Protein AF-A0A921ME00-F1 (afdb_monomer_lite)

Structure (mmCIF, N/CA/C/O backbone):
data_AF-A0A921ME00-F1
#
_entry.id   AF-A0A921ME00-F1
#
loop_
_atom_site.group_PDB
_atom_site.id
_atom_site.type_symbol
_atom_site.label_atom_id
_atom_site.label_alt_id
_atom_site.label_comp_id
_atom_site.label_asym_id
_atom_site.label_entity_id
_atom_site.label_seq_id
_atom_site.pdbx_PDB_ins_code
_atom_site.Cartn_x
_atom_site.Cartn_y
_atom_site.Cartn_z
_atom_site.occupancy
_atom_site.B_iso_or_equiv
_atom_site.auth_seq_id
_atom_site.auth_comp_id
_atom_site.auth_asym_id
_atom_site.auth_atom_id
_atom_site.pdbx_PDB_model_num
ATOM 1 N N . ALA A 1 1 ? -15.683 27.472 10.291 1.00 37.12 1 ALA A N 1
ATOM 2 C CA . ALA A 1 1 ? -14.911 26.912 11.415 1.00 37.12 1 ALA A CA 1
ATOM 3 C C . ALA A 1 1 ? -13.770 26.092 10.825 1.00 37.12 1 ALA A C 1
ATOM 5 O O . ALA A 1 1 ? -14.030 25.332 9.903 1.00 37.12 1 ALA A O 1
ATOM 6 N N . ARG A 1 2 ? -12.524 26.315 11.260 1.00 38.81 2 ARG A N 1
ATOM 7 C CA . ARG A 1 2 ? -11.355 25.508 10.872 1.00 38.81 2 ARG A CA 1
ATOM 8 C C . ARG A 1 2 ? -11.418 24.236 11.717 1.00 38.81 2 ARG A C 1
ATOM 10 O O . ARG A 1 2 ? -11.227 24.322 12.923 1.00 38.81 2 ARG A O 1
ATOM 17 N N . GLN A 1 3 ? -11.807 23.110 11.128 1.00 42.97 3 GLN A N 1
ATOM 18 C CA . GLN A 1 3 ? -11.623 21.815 11.779 1.00 42.97 3 GLN A CA 1
ATOM 19 C C . GLN A 1 3 ? -10.164 21.432 11.565 1.00 42.97 3 GLN A C 1
ATOM 21 O O . GLN A 1 3 ? -9.783 20.998 10.482 1.00 42.97 3 GLN A O 1
ATOM 26 N N . ASP A 1 4 ? -9.338 21.701 12.573 1.00 43.59 4 ASP A N 1
ATOM 27 C CA . ASP A 1 4 ? -7.979 21.180 12.612 1.00 43.59 4 ASP A CA 1
ATOM 28 C C . ASP A 1 4 ? -8.065 19.652 12.655 1.00 43.59 4 ASP A C 1
ATOM 30 O O . ASP A 1 4 ? -8.641 19.073 13.579 1.00 43.59 4 ASP A O 1
ATOM 34 N N . ALA A 1 5 ? -7.524 19.011 11.618 1.00 44.38 5 ALA A N 1
ATOM 35 C CA . ALA A 1 5 ? -7.334 17.572 11.559 1.00 44.38 5 ALA A CA 1
ATOM 36 C C . ALA A 1 5 ? -6.513 17.146 12.783 1.00 44.38 5 ALA A C 1
ATOM 38 O O . ALA A 1 5 ? -5.309 17.396 12.858 1.00 44.38 5 ALA A O 1
ATOM 39 N N . GLN A 1 6 ? -7.170 16.552 13.778 1.00 44.12 6 GLN A N 1
ATOM 40 C CA . GLN A 1 6 ? -6.469 16.012 14.932 1.00 44.12 6 GLN A CA 1
ATOM 41 C C . GLN A 1 6 ? -5.625 14.832 14.456 1.00 44.12 6 GLN A C 1
ATOM 43 O O . GLN A 1 6 ? -6.167 13.820 14.024 1.00 44.12 6 GLN A O 1
ATOM 48 N N . GLN A 1 7 ? -4.297 14.957 14.537 1.00 39.75 7 GLN A N 1
ATOM 49 C CA . GLN A 1 7 ? -3.383 13.836 14.328 1.00 39.75 7 GLN A CA 1
ATOM 50 C C . GLN A 1 7 ? -3.627 12.793 15.419 1.00 39.75 7 GLN A C 1
ATOM 52 O O . GLN A 1 7 ? -3.031 12.832 16.494 1.00 39.75 7 GLN A O 1
ATOM 57 N N . ARG A 1 8 ? -4.542 11.866 15.153 1.00 39.50 8 ARG A N 1
ATOM 58 C CA . ARG A 1 8 ? -4.691 10.660 15.949 1.00 39.50 8 ARG A CA 1
ATOM 59 C C . ARG A 1 8 ? -3.721 9.640 15.368 1.00 39.50 8 ARG A C 1
ATOM 61 O O . ARG A 1 8 ? -3.935 9.148 14.265 1.00 39.50 8 ARG A O 1
ATOM 68 N N . TRP A 1 9 ? -2.632 9.384 16.087 1.00 42.81 9 TRP A N 1
ATOM 69 C CA . TRP A 1 9 ? -1.786 8.225 15.833 1.00 42.81 9 TRP A CA 1
ATOM 70 C C . TRP A 1 9 ? -2.657 7.011 16.133 1.00 42.81 9 TRP A C 1
ATOM 72 O O . TRP A 1 9 ? -3.081 6.833 17.272 1.00 42.81 9 TRP A O 1
ATOM 82 N N . MET A 1 10 ? -3.044 6.267 15.102 1.00 48.09 10 MET A N 1
ATOM 83 C CA . MET A 1 10 ? -3.717 4.996 15.319 1.00 48.09 10 MET A CA 1
ATOM 84 C C . MET A 1 10 ? -2.702 4.043 15.954 1.00 48.09 10 MET A C 1
ATOM 86 O O . MET A 1 10 ? -1.526 4.084 15.576 1.00 48.09 10 MET A O 1
ATOM 90 N N . ASP A 1 11 ? -3.142 3.259 16.938 1.00 54.09 11 ASP A N 1
ATOM 91 C CA . ASP A 1 11 ? -2.278 2.321 17.647 1.00 54.09 11 ASP A CA 1
ATOM 92 C C . ASP A 1 11 ? -1.533 1.449 16.628 1.00 54.09 11 ASP A C 1
ATOM 94 O O . ASP A 1 11 ? -2.101 0.975 15.638 1.00 54.09 11 ASP A O 1
ATOM 98 N N . LEU A 1 12 ? -0.216 1.353 16.811 1.00 58.53 12 LEU A N 1
ATOM 99 C CA . LEU A 1 12 ? 0.645 0.529 15.975 1.00 58.53 12 LEU A CA 1
ATOM 100 C C . LEU A 1 12 ? 0.067 -0.891 15.986 1.00 58.53 12 LEU A C 1
ATOM 102 O O . LEU A 1 12 ? -0.167 -1.426 17.062 1.00 58.53 12 LEU A O 1
ATOM 106 N N . VAL A 1 13 ? -0.131 -1.503 14.816 1.00 62.38 13 VAL A N 1
ATOM 107 C CA . VAL A 1 13 ? -0.430 -2.939 14.710 1.00 62.38 13 VAL A CA 1
ATOM 108 C C . VAL A 1 13 ? 0.891 -3.649 14.402 1.00 62.38 13 VAL A C 1
ATOM 110 O O . VAL A 1 13 ? 1.234 -3.817 13.227 1.00 62.38 13 VAL A O 1
ATOM 113 N N . PRO A 1 14 ? 1.716 -3.982 15.414 1.00 65.00 14 PRO A N 1
ATOM 114 C CA . PRO A 1 14 ? 3.022 -4.573 15.176 1.00 65.00 14 PRO A CA 1
ATOM 115 C C . PRO A 1 14 ? 2.882 -5.994 14.622 1.00 65.00 14 PRO A C 1
ATOM 117 O O . PRO A 1 14 ? 2.011 -6.760 15.030 1.00 65.00 14 PRO A O 1
ATOM 120 N N . ASN A 1 15 ? 3.796 -6.361 13.719 1.00 69.19 15 ASN A N 1
ATOM 121 C CA . ASN A 1 15 ? 3.998 -7.737 13.244 1.00 69.19 15 ASN A CA 1
ATOM 122 C C . ASN A 1 15 ? 2.743 -8.424 12.667 1.00 69.19 15 ASN A C 1
ATOM 124 O O . ASN A 1 15 ? 2.587 -9.638 12.800 1.00 69.19 15 ASN A O 1
ATOM 128 N N . GLY A 1 16 ? 1.841 -7.661 12.045 1.00 74.06 16 GLY A N 1
ATOM 129 C CA . GLY A 1 16 ? 0.643 -8.207 11.412 1.00 74.06 16 GLY A CA 1
ATOM 130 C C . GLY A 1 16 ? 0.873 -8.696 9.978 1.00 74.06 16 GLY A C 1
ATOM 131 O O . GLY A 1 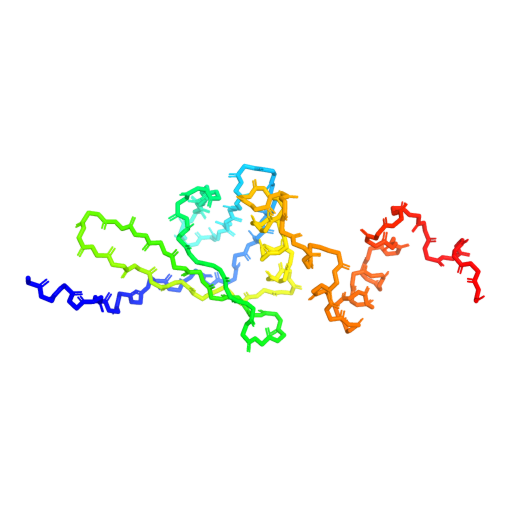16 ? 1.698 -8.154 9.241 1.00 74.06 16 GLY A O 1
ATOM 132 N N . VAL A 1 17 ? 0.103 -9.697 9.554 1.00 81.81 17 VAL A N 1
ATOM 133 C CA . VAL A 1 17 ? 0.052 -10.158 8.162 1.00 81.81 17 VAL A CA 1
ATOM 134 C C . VAL A 1 17 ? -0.941 -9.290 7.401 1.00 81.81 17 VAL A C 1
ATOM 136 O O . VAL A 1 17 ? -2.128 -9.256 7.726 1.00 81.81 17 VAL A O 1
ATOM 139 N N . THR A 1 18 ? -0.457 -8.582 6.380 1.00 86.50 18 THR A N 1
ATOM 140 C CA . THR A 1 18 ? -1.305 -7.762 5.505 1.00 86.50 18 THR A CA 1
ATOM 141 C C . THR A 1 18 ? -1.854 -8.614 4.371 1.00 86.50 18 THR A C 1
ATOM 143 O O . THR A 1 18 ? -1.089 -9.240 3.641 1.00 86.50 18 THR A O 1
ATOM 146 N N . THR A 1 19 ? -3.171 -8.601 4.183 1.00 88.06 19 THR A N 1
ATOM 147 C CA . THR A 1 19 ? -3.814 -9.172 2.996 1.00 88.06 19 THR A CA 1
ATOM 148 C C . THR A 1 19 ? -4.590 -8.098 2.253 1.00 88.06 19 THR A C 1
ATOM 150 O O . THR A 1 19 ? -5.374 -7.357 2.847 1.00 88.06 19 THR A O 1
ATOM 153 N N . VAL A 1 20 ? -4.393 -8.039 0.938 1.00 88.94 20 VAL A N 1
ATOM 154 C CA . VAL A 1 20 ? -5.003 -7.048 0.046 1.00 88.94 20 VAL A CA 1
ATOM 155 C C . VAL A 1 20 ? -6.055 -7.728 -0.826 1.00 88.94 20 VAL A C 1
ATOM 157 O O . VAL A 1 20 ? -5.833 -8.818 -1.348 1.00 88.94 20 VAL A O 1
ATOM 160 N N . SER A 1 21 ? -7.217 -7.097 -0.975 1.00 88.31 21 SER A N 1
ATOM 161 C CA . SER A 1 21 ? -8.334 -7.606 -1.773 1.00 88.31 21 SER A CA 1
ATOM 162 C C . SER A 1 21 ? -8.945 -6.508 -2.644 1.00 88.31 21 SER A C 1
ATOM 164 O O . SER A 1 21 ? -8.647 -5.323 -2.507 1.00 88.31 21 SER A O 1
ATOM 166 N N . THR A 1 22 ? -9.893 -6.884 -3.499 1.00 86.19 22 THR A N 1
ATOM 167 C CA . THR A 1 22 ? -10.647 -5.932 -4.329 1.00 86.19 22 THR A CA 1
ATOM 168 C C . THR A 1 22 ? -11.584 -5.010 -3.537 1.00 86.19 22 THR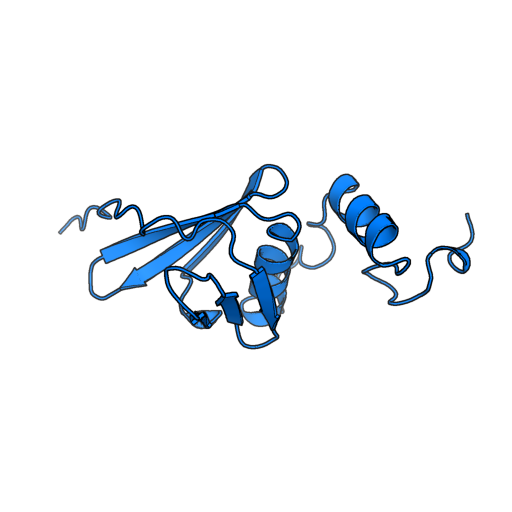 A C 1
ATOM 170 O O . THR A 1 22 ? -12.039 -4.012 -4.083 1.00 86.19 22 THR A O 1
ATOM 173 N N . HIS A 1 23 ? -11.869 -5.308 -2.264 1.00 89.69 23 HIS A N 1
ATOM 174 C CA . HIS A 1 23 ? -12.807 -4.535 -1.431 1.00 89.69 23 HIS A CA 1
ATOM 175 C C . HIS A 1 23 ? -12.108 -3.659 -0.385 1.00 89.69 23 HIS A C 1
ATOM 177 O O . HIS A 1 23 ? -12.678 -2.684 0.102 1.00 89.69 23 HIS A O 1
ATOM 183 N N . GLY A 1 24 ? -10.878 -4.014 -0.037 1.00 92.12 24 GLY A N 1
ATOM 184 C CA . GLY A 1 24 ? -10.126 -3.406 1.044 1.00 92.12 24 GLY A CA 1
ATOM 185 C C . GLY A 1 24 ? -8.864 -4.198 1.338 1.00 92.12 24 GLY A C 1
ATOM 186 O O . GLY A 1 24 ? -8.531 -5.154 0.628 1.00 92.12 24 GLY A O 1
ATOM 187 N N . PHE A 1 25 ? -8.217 -3.867 2.442 1.00 91.94 25 PHE A N 1
ATOM 188 C CA . PHE A 1 25 ? -7.170 -4.695 3.021 1.00 91.94 25 PHE A CA 1
ATOM 189 C C . PHE A 1 25 ? -7.466 -4.955 4.489 1.00 91.94 25 PHE A C 1
ATOM 191 O O . PHE A 1 25 ? -8.243 -4.248 5.136 1.00 91.94 25 PHE A O 1
ATOM 198 N N . TYR A 1 26 ? -6.843 -5.996 5.011 1.00 90.25 26 TYR A N 1
ATOM 199 C CA . TYR A 1 26 ? -6.874 -6.290 6.427 1.00 90.25 26 TYR A CA 1
ATOM 200 C C . TYR A 1 26 ? -5.483 -6.643 6.922 1.00 90.25 26 TYR A C 1
ATOM 202 O O . TYR A 1 26 ? -4.639 -7.134 6.171 1.00 90.25 26 TYR A O 1
ATOM 210 N N . VAL A 1 27 ? -5.262 -6.366 8.196 1.00 88.81 27 VAL A N 1
ATOM 211 C CA . VAL A 1 27 ? -4.062 -6.735 8.928 1.00 88.81 27 VAL A CA 1
ATOM 212 C C . VAL A 1 27 ? -4.502 -7.661 10.047 1.00 88.81 27 VAL A C 1
ATOM 214 O O . VAL A 1 27 ? -5.351 -7.301 10.859 1.00 88.81 27 VAL A O 1
ATOM 217 N N . GLU A 1 28 ? -3.949 -8.865 10.057 1.00 86.81 28 GLU A N 1
ATOM 218 C CA . GLU A 1 28 ? -4.136 -9.824 11.140 1.00 86.81 28 GLU A CA 1
ATOM 219 C C . GLU A 1 28 ? -2.902 -9.798 12.040 1.00 86.81 28 GLU A C 1
ATOM 221 O O . GLU A 1 28 ? -1.801 -10.091 11.578 1.00 86.81 28 GLU A O 1
ATOM 226 N N . SER A 1 29 ? -3.064 -9.448 13.315 1.00 84.62 29 SER A N 1
ATOM 227 C CA . SER A 1 29 ? -2.003 -9.552 14.320 1.00 84.62 29 SER A CA 1
ATOM 228 C C . SER A 1 29 ? -2.475 -10.348 15.532 1.00 84.62 29 SER A C 1
ATOM 230 O O . SER A 1 29 ? -3.669 -10.480 15.798 1.00 84.62 29 SER A O 1
ATOM 232 N N . GLN A 1 30 ? -1.524 -10.893 16.289 1.00 78.62 30 GLN A N 1
ATOM 233 C CA . GLN A 1 30 ? -1.841 -11.649 17.499 1.00 78.62 30 GLN A CA 1
ATOM 234 C C . GLN A 1 30 ? -2.447 -10.765 18.606 1.00 78.62 30 GLN A C 1
ATOM 236 O O . GLN A 1 30 ? -3.204 -11.264 19.435 1.00 78.62 30 GLN A O 1
ATOM 241 N N . GLU A 1 31 ? -2.105 -9.475 18.627 1.00 80.44 31 GLU A N 1
ATOM 242 C CA . GLU A 1 31 ? -2.497 -8.530 19.680 1.00 80.44 31 GLU A CA 1
ATOM 243 C C . GLU A 1 31 ? -3.858 -7.883 19.398 1.00 80.44 31 GLU A C 1
ATOM 245 O O . GLU A 1 31 ? -4.714 -7.840 20.278 1.00 80.44 31 GLU A O 1
ATOM 250 N N . GLU A 1 32 ? -4.084 -7.449 18.156 1.00 79.19 32 GLU A N 1
ATOM 251 C CA . GLU A 1 32 ? -5.274 -6.685 17.750 1.00 79.19 32 GLU A CA 1
ATOM 252 C C . GLU A 1 32 ? -6.317 -7.553 17.024 1.00 79.19 32 GLU A C 1
ATOM 254 O O . GLU A 1 32 ? -7.433 -7.115 16.739 1.00 79.19 32 GLU A O 1
ATOM 259 N N . GLY A 1 33 ? -5.971 -8.806 16.715 1.00 84.19 33 GLY A N 1
ATOM 260 C CA . GLY A 1 33 ? -6.795 -9.680 15.893 1.00 84.19 33 GLY A CA 1
ATOM 261 C C . GLY A 1 33 ? -6.862 -9.189 14.447 1.00 84.19 33 GLY A C 1
ATOM 262 O O . GLY A 1 33 ? -5.863 -8.760 13.870 1.00 84.19 33 GLY A O 1
ATOM 263 N N . LEU A 1 34 ? -8.046 -9.286 13.840 1.00 87.25 34 LEU A N 1
ATOM 264 C CA . LEU A 1 34 ? -8.279 -8.881 12.457 1.00 87.25 34 LEU A CA 1
ATOM 265 C C . LEU A 1 34 ? -8.771 -7.432 12.394 1.00 87.25 34 LEU A C 1
ATOM 267 O O . LEU A 1 34 ? -9.919 -7.147 12.742 1.00 87.25 34 LEU A O 1
ATOM 271 N N . VAL A 1 35 ? -7.943 -6.541 11.857 1.00 87.81 35 VAL A N 1
ATOM 272 C CA . VAL A 1 35 ? -8.315 -5.151 11.581 1.00 87.81 35 VAL A CA 1
ATOM 273 C C . VAL A 1 35 ? -8.510 -4.977 10.081 1.00 87.81 35 VAL A C 1
ATOM 275 O O . VAL A 1 35 ? -7.660 -5.381 9.292 1.00 87.81 35 VAL A O 1
ATOM 278 N N . ARG A 1 36 ? -9.637 -4.395 9.666 1.00 89.25 36 ARG A N 1
ATOM 279 C CA . ARG A 1 36 ? -10.024 -4.260 8.256 1.00 89.25 36 ARG A CA 1
ATOM 280 C C . ARG A 1 36 ? -10.306 -2.809 7.899 1.00 89.25 36 ARG A C 1
ATOM 282 O O . ARG A 1 36 ? -10.972 -2.109 8.659 1.00 89.25 36 ARG A O 1
ATOM 289 N N . TRP A 1 37 ? -9.907 -2.433 6.688 1.00 91.00 37 TRP A N 1
ATOM 290 C CA . TRP A 1 37 ? -10.288 -1.178 6.057 1.00 91.00 37 TRP A CA 1
ATOM 291 C C . TRP A 1 37 ? -10.819 -1.413 4.649 1.00 91.00 37 TRP A C 1
ATOM 293 O O . TRP A 1 37 ? -10.191 -2.101 3.843 1.00 91.00 37 TRP A O 1
ATOM 303 N N . ASP A 1 38 ? -11.958 -0.803 4.346 1.00 93.06 38 ASP A N 1
ATOM 304 C CA . ASP A 1 38 ? -12.543 -0.792 3.010 1.00 93.06 38 ASP A CA 1
ATOM 305 C C . ASP A 1 38 ? -11.979 0.378 2.198 1.00 93.06 38 ASP A C 1
ATOM 307 O O . ASP A 1 38 ? -11.756 1.470 2.725 1.00 93.06 38 ASP A O 1
ATOM 311 N N . TRP A 1 39 ? -11.792 0.188 0.889 1.00 93.38 39 TRP A N 1
ATOM 312 C CA . TRP A 1 39 ? -11.134 1.201 0.051 1.00 93.38 39 TRP A CA 1
ATOM 313 C C . TRP A 1 39 ? -11.832 2.563 0.053 1.00 93.38 39 TRP A C 1
ATOM 315 O O . TRP A 1 39 ? -11.167 3.598 0.016 1.00 93.38 39 TRP A O 1
ATOM 325 N N . GLY A 1 40 ? -13.164 2.564 0.150 1.00 91.88 40 GLY A N 1
ATOM 326 C CA . GLY A 1 40 ? -13.975 3.781 0.179 1.00 91.88 40 GLY A CA 1
ATOM 327 C C . GLY A 1 40 ? -13.878 4.591 1.475 1.00 91.88 40 GLY A C 1
ATOM 328 O O . GLY A 1 40 ? -14.410 5.694 1.523 1.00 91.88 40 GLY A O 1
ATOM 329 N N . GLN A 1 41 ? -13.224 4.075 2.521 1.00 91.81 41 GLN A N 1
ATOM 330 C CA . GLN A 1 41 ? -13.021 4.820 3.769 1.00 91.81 41 GLN A CA 1
ATOM 331 C C . GLN A 1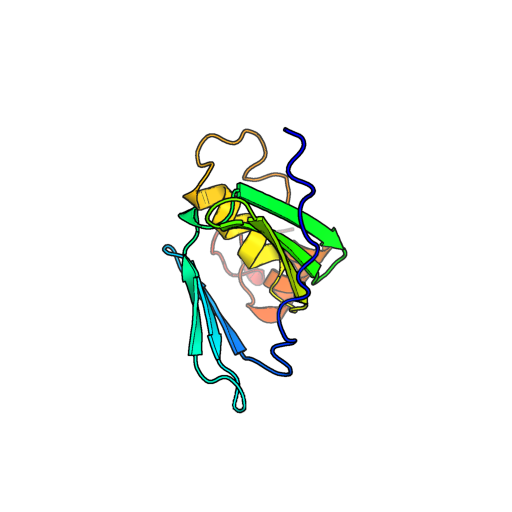 41 ? -11.896 5.854 3.655 1.00 91.81 41 GLN A C 1
ATOM 333 O O . GLN A 1 41 ? -11.847 6.795 4.446 1.00 91.81 41 GLN A O 1
ATOM 338 N N . PHE A 1 42 ? -10.990 5.681 2.691 1.00 93.06 42 PHE A N 1
ATOM 339 C CA . PHE A 1 42 ? -9.836 6.552 2.521 1.00 93.06 42 PHE A CA 1
ATOM 340 C C . PHE A 1 42 ? -10.150 7.702 1.570 1.00 93.06 42 PHE A C 1
ATOM 342 O O . PHE A 1 42 ? -10.522 7.481 0.417 1.00 93.06 42 PHE A O 1
ATOM 349 N N . SER A 1 43 ? -9.956 8.929 2.047 1.00 92.38 43 SER A N 1
ATOM 350 C CA . SER A 1 43 ? -10.018 10.136 1.224 1.00 92.38 43 SER A CA 1
ATOM 351 C C . SER A 1 43 ? -8.728 10.351 0.433 1.00 92.38 43 SER A C 1
ATOM 353 O O . SER A 1 43 ? -8.778 10.869 -0.683 1.00 92.38 43 SER A O 1
ATOM 355 N N . THR A 1 44 ? -7.591 9.905 0.975 1.00 92.12 44 THR A N 1
ATOM 356 C CA . THR A 1 44 ? -6.279 10.029 0.334 1.00 92.12 44 THR A CA 1
ATOM 357 C C . THR A 1 44 ? -5.429 8.793 0.600 1.00 92.12 44 THR A C 1
ATOM 359 O O . THR A 1 44 ? -5.415 8.275 1.716 1.00 92.12 44 THR A O 1
ATOM 362 N N . ALA A 1 45 ? -4.659 8.373 -0.401 1.00 91.88 45 ALA A N 1
ATOM 363 C CA . ALA A 1 45 ? -3.528 7.469 -0.242 1.00 91.88 45 ALA A CA 1
ATOM 364 C C . ALA A 1 45 ? -2.293 8.094 -0.898 1.00 91.88 45 ALA A C 1
ATOM 366 O O . ALA A 1 45 ? -2.381 8.609 -2.012 1.00 91.88 45 ALA A O 1
ATOM 367 N N . GLU A 1 46 ? -1.152 8.042 -0.221 1.00 89.94 46 GLU A N 1
ATOM 368 C CA . GLU A 1 46 ? 0.115 8.571 -0.716 1.00 89.94 46 GLU A CA 1
ATOM 369 C C . GLU A 1 46 ? 1.238 7.567 -0.467 1.00 89.94 46 GLU A C 1
ATOM 371 O O . GLU A 1 46 ? 1.450 7.095 0.652 1.00 89.94 46 GLU A O 1
ATOM 376 N N . TRP A 1 47 ? 1.978 7.244 -1.522 1.00 87.88 47 TRP A N 1
ATOM 377 C CA . TRP A 1 47 ? 3.209 6.481 -1.403 1.00 87.88 47 TRP A CA 1
ATOM 378 C C . TRP A 1 47 ? 4.359 7.438 -1.078 1.00 87.88 47 TRP A C 1
ATOM 380 O O . TRP A 1 47 ? 4.747 8.261 -1.904 1.00 87.88 47 TRP A O 1
ATOM 390 N N . ILE A 1 48 ? 4.860 7.362 0.157 1.00 88.94 48 ILE A N 1
ATOM 391 C CA . ILE A 1 48 ? 5.786 8.364 0.712 1.00 88.94 48 ILE A CA 1
ATOM 392 C C . ILE A 1 48 ? 7.242 7.885 0.766 1.00 88.94 48 ILE A C 1
ATOM 394 O O . ILE A 1 48 ? 8.153 8.707 0.845 1.00 88.94 48 ILE A O 1
ATOM 398 N N . ALA A 1 49 ? 7.465 6.569 0.764 1.00 86.50 49 ALA A N 1
ATOM 399 C CA . ALA A 1 49 ? 8.778 5.927 0.759 1.00 86.50 49 ALA A CA 1
ATOM 400 C C . ALA A 1 49 ? 8.629 4.435 0.402 1.00 86.50 49 ALA A C 1
ATOM 402 O O . ALA A 1 49 ? 7.527 3.897 0.536 1.00 86.50 49 ALA A O 1
ATOM 403 N N . PRO A 1 50 ? 9.711 3.737 0.005 1.00 84.25 50 PRO A N 1
ATOM 404 C CA . PRO A 1 50 ? 9.682 2.286 -0.163 1.00 84.25 50 PRO A CA 1
ATOM 405 C C . PRO A 1 50 ? 9.065 1.578 1.049 1.00 84.25 50 PRO A C 1
ATOM 407 O O . PRO A 1 50 ? 9.326 1.954 2.199 1.00 84.25 50 PRO A O 1
ATOM 410 N N . SER A 1 51 ? 8.204 0.598 0.785 1.00 85.88 51 SER A N 1
ATOM 411 C CA . SER A 1 51 ? 7.486 -0.193 1.789 1.00 85.88 51 SER A CA 1
ATOM 412 C C . SER A 1 51 ? 6.635 0.643 2.755 1.00 85.88 51 SER A C 1
ATOM 414 O O . SER A 1 51 ? 6.296 0.182 3.845 1.00 85.88 51 SER A O 1
ATOM 416 N N . THR A 1 52 ? 6.303 1.889 2.390 1.00 89.94 52 THR A N 1
ATOM 417 C CA . THR A 1 52 ? 5.601 2.829 3.271 1.00 89.94 52 THR A CA 1
ATOM 418 C C . THR A 1 52 ? 4.532 3.628 2.532 1.00 89.94 52 THR A C 1
ATOM 420 O O . THR A 1 52 ? 4.826 4.473 1.684 1.00 89.94 52 THR A O 1
ATOM 423 N N . VAL A 1 53 ? 3.276 3.443 2.932 1.00 91.25 53 VAL A N 1
ATOM 424 C CA . VAL A 1 53 ? 2.134 4.207 2.411 1.00 91.25 53 VAL A CA 1
ATOM 425 C C . VAL A 1 53 ? 1.434 4.939 3.547 1.00 91.25 53 VAL A C 1
ATOM 427 O O . VAL A 1 53 ? 1.239 4.399 4.636 1.00 91.25 53 VAL A O 1
ATOM 430 N N . GLU A 1 54 ? 1.060 6.186 3.291 1.00 93.00 54 GLU A N 1
ATOM 431 C CA . GLU A 1 54 ? 0.216 6.983 4.167 1.00 93.00 54 GLU A CA 1
ATOM 432 C C . GLU A 1 54 ? -1.219 6.986 3.633 1.00 93.00 54 GLU A C 1
ATOM 434 O O . GLU A 1 54 ? -1.464 7.253 2.460 1.00 93.00 54 GLU A O 1
ATOM 439 N N . LEU A 1 55 ? -2.174 6.666 4.500 1.00 92.88 55 LEU A N 1
ATOM 440 C CA . LEU A 1 55 ? -3.5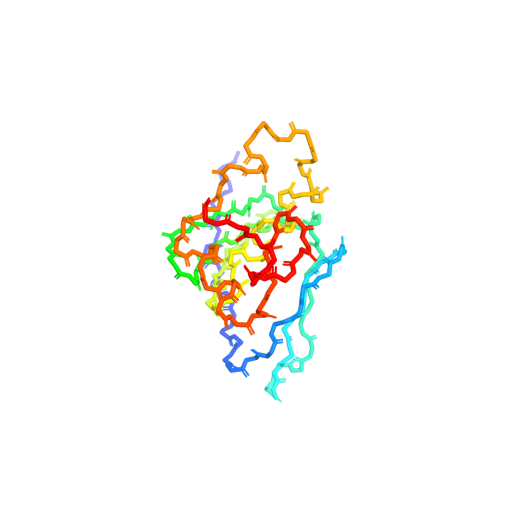98 6.639 4.190 1.00 92.88 55 LEU A CA 1
ATOM 441 C C . LEU A 1 55 ? -4.303 7.642 5.089 1.00 92.88 55 LEU A C 1
ATOM 443 O O . LEU A 1 55 ? -4.052 7.700 6.292 1.00 92.88 55 LEU A O 1
ATOM 447 N N . ILE A 1 56 ? -5.207 8.423 4.521 1.00 92.62 56 ILE A N 1
ATOM 448 C CA . ILE A 1 56 ? -6.036 9.358 5.266 1.00 92.62 56 ILE A CA 1
ATOM 449 C C . ILE A 1 56 ? -7.476 8.901 5.133 1.00 92.62 56 ILE A C 1
ATOM 451 O O . ILE A 1 56 ? -7.970 8.718 4.024 1.00 92.62 56 ILE A O 1
ATOM 455 N N . LEU A 1 57 ? -8.144 8.725 6.267 1.00 90.44 57 LEU A N 1
ATOM 456 C CA . LEU A 1 57 ? -9.574 8.453 6.337 1.00 90.44 57 LEU A CA 1
ATOM 457 C C . LEU A 1 57 ? -10.280 9.580 7.085 1.00 90.44 57 LEU A C 1
ATOM 459 O O . LEU A 1 57 ? -9.741 10.155 8.032 1.00 90.44 57 LEU A O 1
ATOM 463 N N . GLU A 1 58 ? -11.490 9.903 6.649 1.00 84.50 58 GLU A N 1
ATOM 464 C CA . GLU A 1 58 ? -12.325 10.918 7.286 1.00 84.50 58 GLU A CA 1
ATOM 465 C C . GLU A 1 58 ? -13.421 10.233 8.102 1.00 84.50 58 GLU A C 1
ATOM 467 O O . GLU A 1 58 ? -14.193 9.421 7.598 1.00 84.50 58 GLU A O 1
ATOM 472 N N . THR A 1 59 ? -13.478 10.556 9.388 1.00 80.25 59 THR A N 1
ATOM 473 C CA . THR A 1 59 ? -14.568 10.205 10.302 1.00 80.25 59 THR A CA 1
ATOM 474 C C . THR A 1 59 ? -15.318 11.478 10.678 1.00 80.25 59 THR A C 1
ATOM 476 O O . THR A 1 59 ? -14.830 12.570 10.407 1.00 80.25 59 THR A O 1
ATOM 479 N N . GLU A 1 60 ? -16.514 11.374 11.263 1.00 78.12 60 GLU A N 1
ATOM 480 C CA . GLU A 1 60 ? -17.407 12.505 11.578 1.00 78.12 60 GLU A CA 1
ATOM 481 C C . GLU A 1 60 ? -16.683 13.715 12.218 1.00 78.12 60 GLU A C 1
ATOM 483 O O . GLU A 1 60 ? -16.529 13.818 13.433 1.00 78.12 60 GLU A O 1
ATOM 488 N N . GLY A 1 61 ? -16.223 14.650 11.378 1.00 74.12 61 GLY A N 1
ATOM 489 C CA . GLY A 1 61 ? -15.481 15.849 11.777 1.00 74.12 61 GLY A CA 1
ATOM 490 C C . GLY A 1 61 ? -13.992 15.667 12.111 1.00 74.12 61 GLY A C 1
ATOM 491 O O . GLY A 1 61 ? -13.378 16.632 12.568 1.00 74.12 61 GLY A O 1
ATOM 492 N N . THR A 1 62 ? -13.398 14.491 11.886 1.00 79.19 62 THR A N 1
ATOM 493 C CA . THR A 1 62 ? -11.985 14.205 12.189 1.00 79.19 62 THR A CA 1
ATOM 494 C C . THR A 1 62 ? -11.302 13.472 11.039 1.00 79.19 62 THR A C 1
ATOM 496 O O . THR A 1 62 ? -11.857 12.550 10.459 1.00 79.19 62 THR A O 1
ATOM 499 N N . SER A 1 63 ? -10.062 13.836 10.732 1.00 85.38 63 SER A N 1
ATOM 500 C CA . SER A 1 63 ? -9.224 13.088 9.794 1.00 85.38 63 SER A CA 1
ATOM 501 C C . SER A 1 63 ? -8.254 12.217 10.589 1.00 85.38 63 SER A C 1
ATOM 503 O O . SER A 1 63 ? -7.606 12.704 11.515 1.00 85.38 63 SER A O 1
ATOM 505 N N . ILE A 1 64 ? -8.176 10.931 10.258 1.00 86.94 64 ILE A N 1
ATOM 506 C CA . ILE A 1 64 ? -7.246 9.979 10.862 1.00 86.94 64 ILE A CA 1
ATOM 507 C C . ILE A 1 64 ? -6.201 9.636 9.806 1.00 86.94 64 ILE A C 1
ATOM 509 O O . ILE A 1 64 ? -6.529 9.289 8.671 1.00 86.94 64 ILE A O 1
ATOM 513 N N . ARG A 1 65 ? -4.932 9.743 10.196 1.00 88.06 65 ARG A N 1
ATOM 514 C CA . ARG A 1 65 ? -3.788 9.437 9.344 1.00 88.06 65 ARG A CA 1
ATOM 515 C C . ARG A 1 65 ? -3.188 8.109 9.774 1.00 88.06 65 ARG A C 1
ATOM 517 O O . ARG A 1 65 ? -2.774 7.960 10.921 1.00 88.06 65 ARG A O 1
ATOM 524 N N . LEU A 1 66 ? -3.126 7.171 8.843 1.00 87.56 66 LEU A N 1
ATOM 525 C CA . LEU A 1 66 ? -2.523 5.860 9.020 1.00 87.56 66 LEU A CA 1
ATOM 526 C C . LEU A 1 66 ? -1.224 5.798 8.242 1.00 87.56 66 LEU A C 1
ATOM 528 O O . LEU A 1 66 ? -1.147 6.290 7.120 1.00 87.56 66 LEU A O 1
ATOM 532 N N . ARG A 1 67 ? -0.225 5.135 8.813 1.00 90.38 67 ARG A N 1
ATOM 533 C CA . ARG A 1 67 ? 0.990 4.784 8.093 1.00 90.38 67 ARG A CA 1
ATOM 534 C C . ARG A 1 67 ? 1.146 3.276 8.100 1.00 90.38 67 ARG A C 1
ATOM 536 O O . ARG A 1 67 ? 1.278 2.679 9.164 1.00 90.38 67 ARG A O 1
ATOM 543 N N . LEU A 1 68 ? 1.119 2.686 6.914 1.00 88.75 68 LEU A N 1
ATOM 544 C CA . LEU A 1 68 ? 1.355 1.269 6.701 1.00 88.75 68 LEU A CA 1
ATOM 545 C C . LEU A 1 68 ? 2.820 1.070 6.329 1.00 88.75 68 LEU A C 1
ATOM 547 O O . LEU A 1 68 ? 3.267 1.602 5.314 1.00 88.75 68 LEU A O 1
ATOM 551 N N . LEU A 1 69 ? 3.538 0.300 7.145 1.00 89.06 69 LEU A N 1
ATOM 552 C CA . LEU A 1 69 ? 4.878 -0.188 6.838 1.00 89.06 69 LEU A CA 1
ATOM 553 C C . LEU A 1 69 ? 4.765 -1.676 6.516 1.00 89.06 69 LEU A C 1
ATOM 555 O O . LEU A 1 69 ? 4.370 -2.464 7.374 1.00 89.06 69 LEU A O 1
ATOM 559 N N . SER A 1 70 ? 5.054 -2.046 5.276 1.00 86.12 70 SER A N 1
ATOM 560 C CA . SER A 1 70 ? 4.929 -3.417 4.785 1.00 86.12 70 SER A CA 1
ATOM 561 C C . SER A 1 70 ? 5.733 -3.589 3.505 1.00 86.12 70 SER A C 1
ATOM 563 O O . SER A 1 70 ? 5.732 -2.691 2.666 1.00 86.12 70 SER A O 1
ATOM 565 N N . ASP A 1 71 ? 6.315 -4.771 3.298 1.00 81.44 71 ASP A N 1
ATOM 566 C CA . ASP A 1 71 ? 6.927 -5.158 2.016 1.00 81.44 71 ASP A CA 1
ATOM 567 C C . ASP A 1 71 ? 5.934 -5.046 0.839 1.00 81.44 71 ASP A C 1
ATOM 569 O O . ASP A 1 71 ? 6.330 -4.904 -0.313 1.00 81.44 71 ASP A O 1
ATOM 573 N N . TRP A 1 72 ? 4.629 -5.050 1.138 1.00 84.19 72 TRP A N 1
ATOM 574 C CA . TRP A 1 72 ? 3.537 -4.916 0.176 1.00 84.19 72 TRP A CA 1
ATOM 575 C C . TRP A 1 72 ? 2.753 -3.604 0.320 1.00 84.19 72 TRP A C 1
ATOM 577 O O . TRP A 1 72 ? 1.611 -3.516 -0.135 1.00 84.19 72 TRP A O 1
ATOM 587 N N . ALA A 1 73 ? 3.317 -2.568 0.948 1.00 88.31 73 ALA A N 1
ATOM 588 C CA . ALA A 1 73 ? 2.614 -1.297 1.131 1.00 88.31 73 ALA A CA 1
ATOM 589 C C . ALA A 1 73 ? 2.206 -0.668 -0.213 1.00 88.31 73 ALA A C 1
ATOM 591 O O . ALA A 1 73 ? 1.078 -0.208 -0.376 1.00 88.31 73 ALA A O 1
ATOM 592 N N . GLU A 1 74 ? 3.075 -0.714 -1.218 1.00 87.31 74 GLU A N 1
ATOM 593 C CA . GLU A 1 74 ? 2.794 -0.212 -2.562 1.00 87.31 74 GLU A CA 1
ATOM 594 C C . GLU A 1 74 ? 1.639 -0.973 -3.233 1.00 87.31 74 GLU A C 1
ATOM 596 O O . GLU A 1 74 ? 0.855 -0.364 -3.961 1.00 87.31 74 GLU A O 1
ATOM 601 N N . 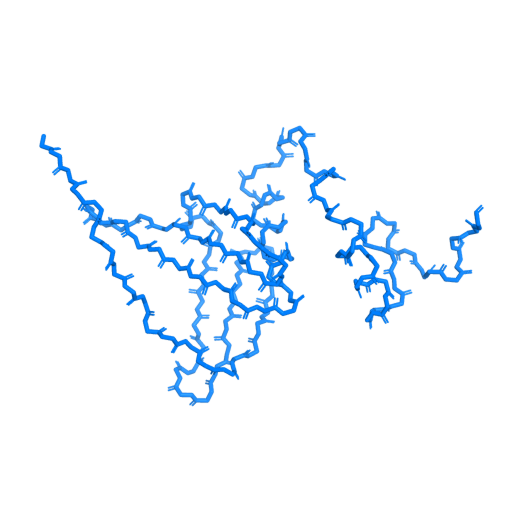LEU A 1 75 ? 1.454 -2.268 -2.934 1.00 86.62 75 LEU A N 1
ATOM 602 C CA . LEU A 1 75 ? 0.303 -3.037 -3.423 1.00 86.62 75 LEU A CA 1
ATOM 603 C C . LEU A 1 75 ? -1.015 -2.474 -2.875 1.00 86.62 75 LEU A C 1
ATOM 605 O O . LEU A 1 75 ? -2.008 -2.420 -3.602 1.00 86.62 75 LEU A O 1
ATOM 609 N N . VAL A 1 76 ? -1.028 -2.019 -1.619 1.00 90.50 76 VAL A N 1
ATOM 610 C CA . VAL A 1 76 ? -2.187 -1.347 -1.008 1.00 90.50 76 VAL A CA 1
ATOM 611 C C . VAL A 1 76 ? -2.489 -0.035 -1.731 1.00 90.50 76 VAL A C 1
ATOM 613 O O . VAL A 1 76 ? -3.639 0.200 -2.104 1.00 90.50 76 VAL A O 1
ATOM 616 N N . PHE A 1 77 ? -1.469 0.789 -1.995 1.00 90.31 77 PHE A N 1
ATOM 617 C CA . PHE A 1 77 ? -1.637 2.043 -2.740 1.00 90.31 77 PHE A CA 1
ATOM 618 C C . PHE A 1 77 ? -2.192 1.801 -4.149 1.00 90.31 77 PHE A C 1
ATOM 620 O O . PHE A 1 77 ? -3.206 2.386 -4.529 1.00 90.31 77 PHE A O 1
ATOM 627 N N . VAL A 1 78 ? -1.575 0.894 -4.908 1.00 86.88 78 VAL A N 1
ATOM 628 C CA . VAL A 1 78 ? -1.993 0.563 -6.277 1.00 86.88 78 VAL A CA 1
ATOM 629 C C . VAL A 1 78 ? -3.420 0.020 -6.297 1.00 86.88 78 VAL A C 1
ATOM 631 O O . VAL A 1 78 ? -4.221 0.435 -7.135 1.00 86.88 78 VAL A O 1
ATOM 634 N N . SER A 1 79 ? -3.765 -0.862 -5.355 1.00 89.31 79 SER A N 1
ATOM 635 C CA . SER A 1 79 ? -5.113 -1.432 -5.254 1.00 89.31 79 SER A CA 1
ATOM 636 C C . SER A 1 79 ? -6.159 -0.352 -4.987 1.00 89.31 79 SER A C 1
ATOM 638 O O . SER A 1 79 ? -7.204 -0.337 -5.640 1.00 89.31 79 SER A O 1
ATOM 640 N N . TRP A 1 80 ? -5.869 0.598 -4.093 1.00 91.56 80 TRP A N 1
ATOM 641 C CA . TRP A 1 80 ? -6.759 1.731 -3.840 1.00 91.56 80 TRP A CA 1
ATOM 642 C C . TRP A 1 80 ? -6.953 2.593 -5.091 1.00 91.56 80 TRP A C 1
ATOM 644 O O . TRP A 1 80 ? -8.088 2.901 -5.452 1.00 91.56 80 TRP A O 1
ATOM 654 N N . VAL A 1 81 ? -5.877 2.924 -5.813 1.00 89.44 81 VAL A N 1
ATOM 655 C CA . VAL A 1 81 ? -5.961 3.678 -7.076 1.00 89.44 81 VAL A CA 1
ATOM 656 C C . VAL A 1 81 ? -6.807 2.926 -8.101 1.00 89.44 81 VAL A C 1
ATOM 658 O O . VAL A 1 81 ? -7.673 3.520 -8.741 1.00 89.44 81 VAL A O 1
ATOM 661 N N . GLN A 1 82 ? -6.588 1.622 -8.254 1.00 86.81 82 GLN A N 1
ATOM 662 C CA . GLN A 1 82 ? -7.299 0.806 -9.231 1.00 86.81 82 GLN A CA 1
ATOM 663 C C . GLN A 1 82 ? -8.799 0.704 -8.925 1.00 86.81 82 GLN A C 1
ATOM 665 O O . GLN A 1 82 ? -9.609 0.752 -9.853 1.00 86.81 82 GLN A O 1
ATOM 670 N N . VAL A 1 83 ? -9.173 0.586 -7.647 1.00 90.00 83 VAL A N 1
ATOM 671 C CA . VAL A 1 83 ? -10.574 0.445 -7.222 1.00 90.00 83 VAL A CA 1
ATOM 672 C C . VAL A 1 83 ? -11.291 1.795 -7.147 1.00 90.00 83 VAL A C 1
ATOM 674 O O . VAL A 1 83 ? -12.378 1.940 -7.706 1.00 90.00 83 VAL A O 1
ATOM 677 N N . CYS A 1 84 ? -10.702 2.792 -6.486 1.00 90.94 84 CYS A N 1
ATOM 678 C CA . CYS A 1 84 ? -11.343 4.086 -6.227 1.00 90.94 84 CYS A CA 1
ATOM 679 C C . CYS A 1 84 ? -11.164 5.087 -7.375 1.00 90.94 84 CYS A C 1
ATOM 681 O O . CYS A 1 84 ? -12.004 5.967 -7.568 1.00 90.94 84 CYS A O 1
ATOM 683 N N . HIS A 1 85 ? -10.102 4.947 -8.172 1.00 89.31 85 HIS A N 1
ATOM 684 C CA . HIS A 1 85 ? -9.768 5.862 -9.264 1.00 89.31 85 HIS A CA 1
ATOM 685 C C . HIS A 1 85 ? -9.480 5.117 -10.585 1.00 89.31 85 HIS A C 1
ATOM 687 O O . HIS A 1 85 ? -8.430 5.311 -11.201 1.00 89.31 85 HIS A O 1
ATOM 693 N N . PRO A 1 86 ? -10.425 4.312 -11.113 1.00 84.06 86 PRO A N 1
ATOM 694 C CA . PRO A 1 86 ? -10.192 3.448 -12.282 1.00 84.06 86 PRO A CA 1
ATOM 695 C C . PRO A 1 86 ? -9.848 4.206 -13.579 1.00 84.06 86 PRO A C 1
ATOM 697 O O . PRO A 1 86 ? -9.260 3.635 -14.507 1.00 84.06 86 PRO A O 1
ATOM 700 N N . GLN A 1 87 ? -10.220 5.490 -13.641 1.00 86.31 87 GLN A N 1
ATOM 701 C CA . GLN A 1 87 ? -9.942 6.412 -14.748 1.00 86.31 87 GLN A CA 1
ATOM 702 C C . GLN A 1 87 ? -8.660 7.233 -14.541 1.00 86.31 87 GLN A C 1
ATOM 704 O O . GLN A 1 87 ? -8.383 8.140 -15.324 1.00 86.31 87 GLN A O 1
ATOM 709 N N . HIS A 1 88 ? -7.883 6.961 -13.486 1.00 81.62 88 HIS A N 1
ATOM 710 C CA . HIS A 1 88 ? -6.674 7.718 -13.203 1.00 81.62 88 HIS A CA 1
ATOM 711 C C . HIS A 1 88 ? -5.647 7.542 -14.341 1.00 81.62 88 HIS A C 1
ATOM 713 O O . HIS A 1 88 ? -5.286 6.404 -14.660 1.00 81.62 88 HIS A O 1
ATOM 719 N N . PRO A 1 89 ? -5.132 8.632 -14.945 1.00 76.31 89 PRO A N 1
ATOM 720 C CA . PRO A 1 89 ? -4.254 8.552 -16.116 1.00 76.31 89 PRO A CA 1
ATOM 721 C C . PRO A 1 89 ? -2.932 7.819 -15.840 1.00 76.31 89 PRO A C 1
ATOM 723 O O . PRO A 1 89 ? -2.385 7.185 -16.733 1.00 76.31 89 PRO A O 1
ATOM 726 N N . GLY A 1 90 ? -2.440 7.869 -14.600 1.00 72.06 90 GLY A N 1
ATOM 727 C CA . GLY A 1 90 ? -1.181 7.247 -14.172 1.00 72.06 90 GLY A CA 1
ATOM 728 C C . GLY A 1 90 ? -1.287 5.825 -13.609 1.00 72.06 90 GLY A C 1
ATOM 729 O O . GLY A 1 90 ? -0.309 5.328 -13.060 1.00 72.06 90 GLY A O 1
ATOM 730 N N . LYS A 1 91 ? -2.446 5.155 -13.705 1.00 69.62 91 LYS A N 1
ATOM 731 C CA . LYS A 1 91 ? -2.684 3.863 -13.025 1.00 69.62 91 LYS A CA 1
ATOM 732 C C . LYS A 1 91 ? -1.697 2.735 -13.374 1.00 69.62 91 LYS A C 1
ATOM 734 O O . LYS A 1 91 ? -1.554 1.810 -12.589 1.00 69.62 91 LYS A O 1
ATOM 739 N N . TYR A 1 92 ? -1.021 2.813 -14.524 1.00 66.44 92 TYR A N 1
ATOM 740 C CA . TYR A 1 92 ? -0.019 1.825 -14.956 1.00 66.44 92 TYR A CA 1
ATOM 741 C C . TYR A 1 92 ? 1.426 2.340 -14.910 1.00 66.44 92 TYR A C 1
ATOM 743 O O . TYR A 1 92 ? 2.345 1.613 -15.264 1.00 66.44 92 TYR A O 1
ATOM 751 N N . THR A 1 93 ? 1.644 3.590 -14.499 1.00 71.25 93 THR A N 1
ATOM 752 C CA . THR A 1 93 ? 2.952 4.263 -14.605 1.00 71.25 93 THR A CA 1
ATOM 753 C C . THR A 1 93 ? 3.556 4.629 -13.253 1.00 71.25 93 THR A C 1
ATOM 755 O O . THR A 1 93 ? 4.618 5.237 -13.206 1.00 71.25 93 THR A O 1
ATOM 758 N N . TRP A 1 94 ? 2.862 4.333 -12.155 1.00 72.19 94 TRP A N 1
ATOM 759 C CA . TRP A 1 94 ? 3.259 4.741 -10.803 1.00 72.19 94 TRP A CA 1
ATOM 760 C C . TRP A 1 94 ? 4.117 3.735 -10.055 1.00 72.19 94 TRP A C 1
ATOM 762 O O . TRP A 1 94 ? 4.567 4.012 -8.948 1.00 72.19 94 TRP A O 1
ATOM 772 N N . PHE A 1 95 ? 4.357 2.580 -10.655 1.00 74.12 95 PHE A N 1
ATOM 773 C CA . PHE A 1 95 ? 5.173 1.548 -10.055 1.00 74.12 95 PHE A CA 1
ATOM 774 C C . PHE A 1 95 ? 6.647 1.945 -10.120 1.00 74.12 95 PHE A C 1
ATOM 776 O O . PHE A 1 95 ? 7.180 2.163 -11.211 1.00 74.12 95 PHE A O 1
ATOM 783 N N . ALA A 1 96 ? 7.305 2.026 -8.960 1.00 77.19 96 ALA A N 1
ATOM 784 C CA . ALA A 1 96 ? 8.760 2.110 -8.910 1.00 77.19 96 ALA A CA 1
ATOM 785 C C . ALA A 1 96 ? 9.365 0.935 -9.685 1.00 77.19 96 ALA A C 1
ATOM 787 O O . ALA A 1 96 ? 8.917 -0.198 -9.467 1.00 77.19 96 ALA A O 1
ATOM 788 N N . PRO A 1 97 ? 10.409 1.155 -10.501 1.00 81.38 97 PRO A N 1
ATOM 789 C CA . PRO A 1 97 ? 11.218 0.066 -11.039 1.00 81.38 97 PRO A CA 1
ATOM 790 C C . PRO A 1 97 ? 11.628 -0.939 -9.954 1.00 81.38 97 PRO A C 1
ATOM 792 O O . PRO A 1 97 ? 11.488 -2.145 -10.139 1.00 81.38 97 PRO A O 1
ATOM 795 N N . GLU A 1 98 ? 12.015 -0.440 -8.782 1.00 81.94 98 GLU A N 1
ATOM 796 C CA . GLU A 1 98 ? 12.454 -1.242 -7.642 1.00 81.94 98 GLU A CA 1
ATOM 797 C C . GLU A 1 98 ? 11.326 -2.114 -7.077 1.00 81.94 98 GLU A C 1
ATOM 799 O O . GLU A 1 98 ? 11.553 -3.253 -6.671 1.00 81.94 98 GLU A O 1
ATOM 804 N N . TRP A 1 99 ? 10.090 -1.608 -7.074 1.00 81.81 99 TRP A N 1
ATOM 805 C CA . TRP A 1 99 ? 8.935 -2.375 -6.617 1.00 81.81 99 TRP A CA 1
ATOM 806 C C . TRP A 1 99 ? 8.557 -3.465 -7.622 1.00 81.81 99 TRP A C 1
ATOM 808 O O . TRP A 1 99 ? 8.272 -4.593 -7.232 1.00 81.81 99 TRP A O 1
ATOM 818 N N . ILE A 1 100 ? 8.609 -3.159 -8.921 1.00 83.31 100 ILE A N 1
ATOM 819 C CA . ILE A 1 100 ? 8.371 -4.149 -9.981 1.00 83.31 100 ILE A CA 1
ATOM 820 C C . ILE A 1 100 ? 9.382 -5.293 -9.858 1.00 83.31 100 ILE A C 1
ATOM 822 O O . ILE A 1 100 ? 8.999 -6.462 -9.893 1.00 83.31 100 ILE A O 1
ATOM 826 N N . GLU A 1 101 ? 10.663 -4.966 -9.677 1.00 86.44 101 GLU A N 1
ATOM 827 C CA . GLU A 1 101 ? 11.714 -5.955 -9.431 1.00 86.44 101 GLU A CA 1
ATOM 828 C C . GLU A 1 101 ? 11.452 -6.761 -8.158 1.00 86.44 101 GLU A C 1
ATOM 830 O O . GLU A 1 101 ? 11.584 -7.984 -8.176 1.00 86.44 101 GLU A O 1
ATOM 835 N N . HIS A 1 102 ? 11.030 -6.112 -7.070 1.00 83.69 102 HIS A N 1
ATOM 836 C CA . HIS A 1 102 ? 10.652 -6.801 -5.839 1.00 83.69 102 HIS A CA 1
ATOM 837 C C . HIS A 1 102 ? 9.541 -7.835 -6.082 1.00 83.69 102 HIS A C 1
ATOM 839 O O . HIS A 1 102 ? 9.708 -9.003 -5.725 1.00 83.69 102 HIS A O 1
ATOM 845 N N . VAL A 1 103 ? 8.448 -7.453 -6.754 1.00 82.94 103 VAL A N 1
ATOM 846 C CA . VAL A 1 103 ? 7.339 -8.374 -7.060 1.00 82.94 103 VAL A CA 1
ATOM 847 C C . VAL A 1 103 ? 7.808 -9.540 -7.926 1.00 82.94 103 VAL A C 1
ATOM 849 O O . VAL A 1 103 ? 7.504 -10.693 -7.610 1.00 82.94 103 VAL A O 1
ATOM 852 N N . ARG A 1 104 ? 8.588 -9.265 -8.977 1.00 88.62 104 ARG A N 1
ATOM 853 C CA . ARG A 1 104 ? 9.158 -10.295 -9.858 1.00 88.62 104 ARG A CA 1
ATOM 854 C C . ARG A 1 104 ? 10.037 -11.279 -9.087 1.00 88.62 104 ARG A C 1
ATOM 856 O O . ARG A 1 104 ? 9.906 -12.483 -9.275 1.00 88.62 104 ARG A O 1
ATOM 863 N N . ASN A 1 105 ? 10.879 -10.786 -8.181 1.00 87.56 105 ASN A N 1
ATOM 864 C CA . ASN A 1 105 ? 11.778 -11.616 -7.378 1.00 87.56 105 ASN A CA 1
ATOM 865 C C . ASN A 1 105 ? 11.032 -12.488 -6.359 1.00 87.56 105 ASN A C 1
ATOM 867 O O . ASN A 1 105 ? 11.421 -13.632 -6.136 1.00 87.56 105 ASN A O 1
ATOM 871 N N . VAL A 1 106 ? 9.974 -11.963 -5.734 1.00 84.00 106 VAL A N 1
ATOM 872 C CA . VAL A 1 106 ? 9.223 -12.689 -4.696 1.00 84.00 106 VAL A CA 1
ATOM 873 C C . VAL A 1 106 ? 8.228 -13.682 -5.297 1.00 84.00 106 VAL A C 1
ATOM 875 O O . VAL A 1 106 ? 8.064 -14.780 -4.769 1.00 84.00 106 VAL A O 1
ATOM 878 N N . THR A 1 107 ? 7.555 -13.312 -6.387 1.00 83.25 107 THR A N 1
ATOM 879 C CA . THR A 1 107 ? 6.468 -14.120 -6.971 1.00 83.25 107 THR A CA 1
ATOM 880 C C . THR A 1 107 ? 6.902 -14.960 -8.168 1.00 83.25 107 THR A C 1
ATOM 882 O O . THR A 1 107 ? 6.228 -15.932 -8.501 1.00 83.25 107 THR A O 1
ATOM 885 N N . GLY A 1 108 ? 8.003 -14.596 -8.835 1.00 86.44 108 GLY A N 1
ATOM 886 C CA . GLY A 1 108 ? 8.392 -15.165 -10.127 1.00 86.44 108 GLY A CA 1
ATOM 887 C C . GLY A 1 108 ? 7.479 -14.749 -11.288 1.00 86.44 108 GLY A C 1
ATOM 888 O O . GLY A 1 108 ? 7.629 -15.277 -12.388 1.00 86.44 108 GLY A O 1
ATOM 889 N N . ILE A 1 109 ? 6.539 -13.824 -11.057 1.00 84.56 109 ILE A N 1
ATOM 890 C CA . ILE A 1 109 ? 5.534 -13.359 -12.017 1.00 84.56 109 ILE A CA 1
ATOM 891 C C . ILE A 1 109 ? 5.724 -11.861 -12.254 1.00 84.56 109 ILE A C 1
ATOM 893 O O . ILE A 1 109 ? 6.017 -11.091 -11.338 1.00 84.56 109 ILE A O 1
ATOM 897 N N . ASP A 1 110 ? 5.541 -11.433 -13.496 1.00 82.56 110 ASP A N 1
ATOM 898 C CA . ASP A 1 110 ? 5.487 -10.020 -13.825 1.00 82.56 110 ASP A CA 1
ATOM 899 C C . ASP A 1 110 ? 4.112 -9.410 -13.502 1.00 82.56 110 ASP A C 1
ATOM 901 O O . ASP A 1 110 ? 3.086 -9.903 -13.983 1.00 82.56 110 ASP A O 1
ATOM 905 N N . PRO A 1 111 ? 4.068 -8.313 -12.721 1.00 76.12 111 PRO A N 1
ATOM 906 C CA . PRO A 1 111 ? 2.814 -7.749 -12.224 1.00 76.12 111 PRO A CA 1
ATOM 907 C C . PRO A 1 111 ? 1.934 -7.105 -13.304 1.00 76.12 111 PRO A C 1
ATOM 909 O O . PRO A 1 111 ? 0.785 -6.777 -13.021 1.00 76.12 111 PRO A O 1
ATOM 912 N N . PHE A 1 112 ? 2.445 -6.891 -14.520 1.00 77.69 112 PHE A N 1
ATOM 913 C CA . PHE A 1 112 ? 1.699 -6.248 -15.606 1.00 77.69 112 PHE A CA 1
ATOM 914 C C . PHE A 1 112 ? 1.117 -7.241 -16.600 1.00 77.69 112 PHE A C 1
ATOM 916 O O . PHE A 1 112 ? 0.068 -6.986 -17.191 1.00 77.69 112 PHE A O 1
ATOM 923 N N . THR A 1 113 ? 1.832 -8.337 -16.824 1.00 80.38 113 THR A N 1
ATOM 924 C CA . THR A 1 113 ? 1.502 -9.338 -17.841 1.00 80.38 113 THR A CA 1
ATOM 925 C C . THR A 1 113 ? 0.926 -10.615 -17.246 1.00 80.38 113 THR A C 1
ATOM 927 O O . THR A 1 113 ? 0.376 -11.420 -17.992 1.00 80.38 113 THR A O 1
ATOM 930 N N . GLU A 1 114 ? 1.051 -10.807 -15.928 1.00 78.31 114 GLU A N 1
ATOM 931 C CA . GLU A 1 114 ? 0.711 -12.048 -15.217 1.00 78.31 114 GLU A CA 1
ATOM 932 C C . GLU A 1 114 ? 1.495 -13.272 -15.734 1.00 78.31 114 GLU A C 1
ATOM 934 O O . GLU A 1 114 ? 1.151 -14.418 -15.439 1.00 78.31 114 GLU A O 1
ATOM 939 N N . GLN A 1 115 ? 2.567 -13.045 -16.502 1.00 82.44 115 GLN A N 1
ATOM 940 C CA . GLN A 1 115 ? 3.410 -14.095 -17.061 1.00 82.44 115 GLN A CA 1
ATOM 941 C C . GLN A 1 115 ? 4.613 -14.383 -16.155 1.00 82.44 115 GLN A C 1
ATOM 943 O O . GLN A 1 115 ? 5.117 -13.474 -15.487 1.00 82.44 115 GLN A O 1
ATOM 948 N N . PRO A 1 116 ? 5.106 -15.634 -16.138 1.00 89.06 116 PRO A N 1
ATOM 949 C CA . PRO A 1 116 ? 6.379 -15.964 -15.513 1.00 89.06 116 PRO A CA 1
ATOM 950 C C . PRO A 1 116 ? 7.524 -15.103 -16.062 1.00 89.06 116 PRO A C 1
ATOM 952 O O . PRO A 1 116 ? 7.618 -14.872 -17.269 1.00 89.06 116 PRO A O 1
ATOM 955 N N . VAL A 1 117 ? 8.405 -14.637 -15.176 1.00 86.50 117 VAL A N 1
ATOM 956 C CA . VAL A 1 117 ? 9.506 -13.722 -15.533 1.00 86.50 117 VAL A CA 1
ATOM 957 C C . VAL A 1 117 ? 10.482 -14.355 -16.530 1.00 86.50 117 VAL A C 1
ATOM 959 O O . VAL A 1 117 ? 11.026 -13.657 -17.376 1.00 86.50 117 VAL A O 1
ATOM 962 N N . ASP A 1 118 ? 10.660 -15.675 -16.495 1.00 87.25 118 ASP A N 1
ATOM 963 C CA . ASP A 1 118 ? 11.505 -16.436 -17.426 1.00 87.25 118 ASP A CA 1
ATOM 964 C C . ASP A 1 118 ? 10.935 -16.536 -18.855 1.00 87.25 118 ASP A C 1
ATOM 966 O O . ASP A 1 118 ? 11.639 -16.962 -19.771 1.00 87.25 118 ASP A O 1
ATOM 970 N N . GLN A 1 119 ? 9.673 -16.143 -19.061 1.00 84.44 119 GLN A N 1
ATOM 971 C CA . GLN A 1 119 ? 8.996 -16.134 -20.365 1.00 84.44 119 GLN A CA 1
ATOM 972 C C . GLN A 1 119 ? 8.942 -14.741 -21.006 1.00 84.44 119 GLN A C 1
ATOM 974 O O . GLN A 1 119 ? 8.589 -14.619 -22.182 1.00 84.44 119 GLN A O 1
ATOM 979 N N . LEU A 1 120 ? 9.310 -13.698 -20.259 1.00 74.19 120 LEU A N 1
ATOM 980 C CA . LEU A 1 120 ? 9.483 -12.346 -20.772 1.00 74.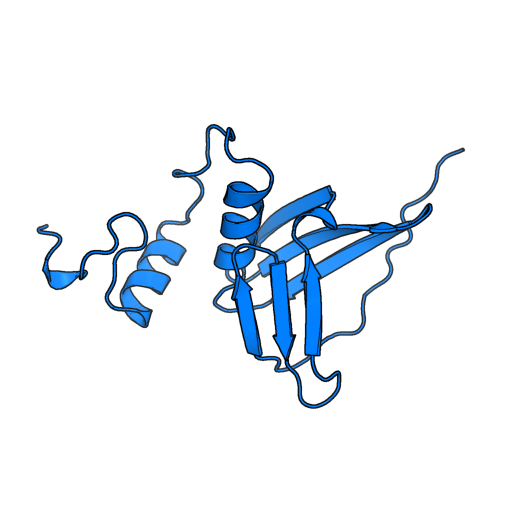19 120 LEU A CA 1
ATOM 981 C C . LEU A 1 120 ? 10.899 -12.249 -21.340 1.00 74.19 120 LEU A C 1
ATOM 983 O O . LEU A 1 120 ? 11.854 -12.071 -20.596 1.00 74.19 120 LEU A O 1
ATOM 987 N N . GLY A 1 121 ? 11.047 -12.461 -22.648 1.00 66.88 121 GLY A N 1
ATOM 988 C CA . GLY A 1 121 ? 12.346 -12.323 -23.316 1.00 66.88 121 GLY A CA 1
ATOM 989 C C . GLY A 1 121 ? 12.981 -10.942 -23.090 1.00 66.88 121 GLY A C 1
ATOM 990 O O . GLY A 1 121 ? 12.252 -9.967 -22.899 1.00 66.88 121 GLY A O 1
ATOM 991 N N . ASP A 1 122 ? 14.321 -10.907 -23.121 1.00 58.66 122 ASP A N 1
ATOM 992 C CA . ASP A 1 122 ? 15.169 -9.711 -22.933 1.00 58.66 122 ASP A CA 1
ATOM 993 C C . ASP A 1 122 ? 14.748 -8.487 -23.774 1.00 58.66 122 ASP A C 1
ATOM 995 O O . ASP A 1 122 ? 14.429 -8.655 -24.979 1.00 58.66 122 ASP A O 1
#

pLDDT: mean 80.43, std 13.85, range [37.12, 93.38]

Radius of gyration: 16.1 Å; chains: 1; bounding box: 33×43×43 Å

Sequence (122 aa):
ARQDAQQRWMDLVPNGVTTVSTHGFYVESQEEGLVRWDWGQFSTAEWIAPSTVELILETEGTSIRLRLLSDWAELVFVSWVQVCHPQHPGKYTWFAPEWIEHVRNVTGIDPFTEQPVDQLGD

Foldseek 3Di:
DDLDAPADADPDQPPWDWDQDLFWIWTAGPPPGIDTDGLVQFPDWDDDDQQWIWTWGDDDSHIYIDIGRGNCSVVRVLSSCCNVPVPDPCSPPPDDPVNQVSCCVVPCAGPPPRDRPVPPDD

Secondary structure (DSSP, 8-state):
--------BPPP-TTPEEEE-SSEEEEEETTTEEEEEEGGGEEEEEEEETTEEEEEEEETTEEEEEEEE-TTHHHHHHHHHHHH-TT-TTTTT---HHHHHHHHHHHSB-TTT-SBGGGS--

Organism: NCBI:txid1033736